Protein AF-S5ZUJ3-F1 (afdb_monomer_lite)

InterPro domains:
  I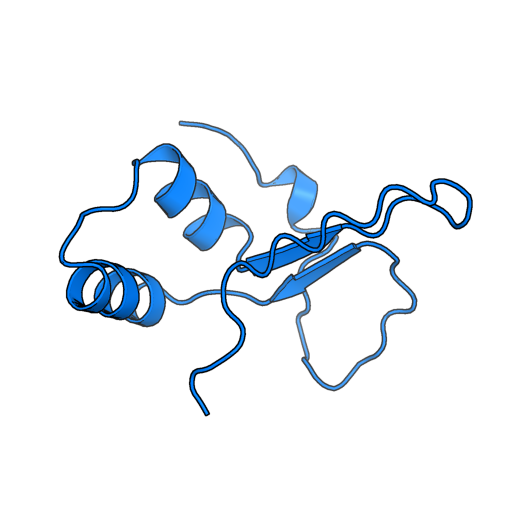PR037883 Knr4/Smi1-like domain superfamily [SSF160631] (23-60)

Secondary structure (DSSP, 8-state):
----GGGGGGB-S-TT-----SEEEE---HHHHHHHHHHTTSPPPHHHHHHHHHT-EEEE---TT--------------

Structure (mmCIF, N/CA/C/O backbone):
data_AF-S5ZUJ3-F1
#
_entry.id   AF-S5ZUJ3-F1
#
loop_
_atom_site.group_PDB
_atom_site.id
_atom_site.type_symbol
_atom_site.label_atom_id
_atom_site.label_alt_id
_atom_site.label_comp_id
_atom_site.label_asym_id
_atom_site.label_entity_id
_atom_site.label_seq_id
_atom_site.pdbx_PDB_ins_code
_atom_site.Cartn_x
_atom_site.Cartn_y
_atom_site.Cartn_z
_atom_site.occupancy
_atom_site.B_iso_or_equiv
_atom_site.auth_seq_id
_atom_site.auth_comp_id
_atom_site.auth_asym_id
_atom_site.auth_atom_id
_atom_site.pdbx_PDB_model_num
ATOM 1 N N . MET A 1 1 ? -13.672 -8.943 -2.924 1.00 61.81 1 MET A N 1
ATOM 2 C CA . MET A 1 1 ? -12.316 -8.415 -2.691 1.00 61.81 1 MET A CA 1
ATOM 3 C C . MET A 1 1 ? -11.741 -8.049 -4.037 1.00 61.81 1 MET A C 1
ATOM 5 O O . MET A 1 1 ? -11.897 -8.839 -4.963 1.00 61.81 1 MET A O 1
ATOM 9 N N . SER A 1 2 ? -11.177 -6.852 -4.150 1.00 78.19 2 SER A N 1
ATOM 10 C CA . SER A 1 2 ? -10.507 -6.403 -5.369 1.00 78.19 2 SER A CA 1
ATOM 11 C C . SER A 1 2 ? -9.132 -7.079 -5.450 1.00 78.19 2 SER A C 1
ATOM 13 O O . SER A 1 2 ? -8.413 -7.142 -4.450 1.00 78.19 2 SER A O 1
ATOM 15 N N . ASP A 1 3 ? -8.804 -7.646 -6.611 1.00 83.50 3 ASP A N 1
ATOM 16 C CA . ASP A 1 3 ? -7.542 -8.351 -6.854 1.00 83.50 3 ASP A CA 1
ATOM 17 C C . ASP A 1 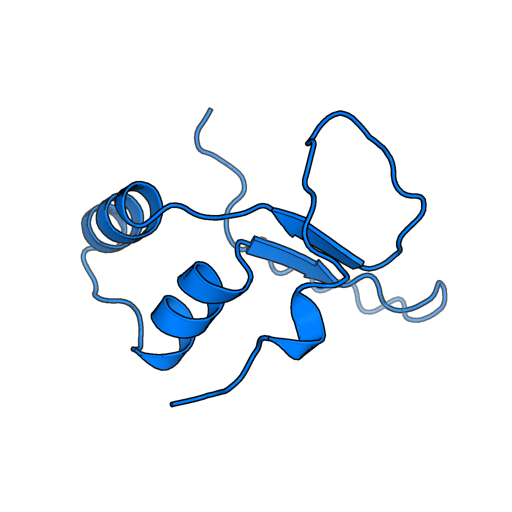3 ? -6.545 -7.401 -7.523 1.00 83.50 3 ASP A C 1
ATOM 19 O O . ASP A 1 3 ? -6.713 -7.012 -8.682 1.00 83.50 3 ASP A O 1
ATOM 23 N N . PHE A 1 4 ? -5.513 -7.013 -6.776 1.00 81.06 4 PHE A N 1
ATOM 24 C CA . PHE A 1 4 ? -4.439 -6.145 -7.256 1.00 81.06 4 PHE A CA 1
ATOM 25 C C . PHE A 1 4 ? -3.110 -6.890 -7.407 1.00 81.06 4 PHE A C 1
ATOM 27 O O . PHE A 1 4 ? -2.069 -6.268 -7.628 1.00 81.06 4 PHE A O 1
ATOM 34 N N . THR A 1 5 ? -3.121 -8.224 -7.335 1.00 80.00 5 THR A N 1
ATOM 35 C CA . THR A 1 5 ? -1.904 -9.045 -7.416 1.00 80.00 5 THR A CA 1
ATOM 36 C C . THR A 1 5 ? -1.156 -8.872 -8.737 1.00 80.00 5 THR A C 1
ATOM 38 O O . THR A 1 5 ? 0.070 -8.986 -8.765 1.00 80.00 5 THR A O 1
ATOM 41 N N . PHE A 1 6 ? -1.856 -8.488 -9.811 1.00 81.50 6 PHE A N 1
ATOM 42 C CA . PHE A 1 6 ? -1.255 -8.167 -11.109 1.00 81.50 6 PHE A CA 1
ATOM 43 C C . PHE A 1 6 ? -0.232 -7.016 -11.046 1.00 81.50 6 PHE A C 1
ATOM 45 O O . PHE A 1 6 ? 0.665 -6.951 -11.886 1.00 81.50 6 PHE A O 1
ATOM 52 N N . LEU A 1 7 ? -0.326 -6.126 -10.048 1.00 79.06 7 LEU A N 1
ATOM 53 C CA . LEU A 1 7 ? 0.636 -5.039 -9.825 1.00 79.06 7 LEU A CA 1
ATOM 54 C C . LEU A 1 7 ? 1.843 -5.462 -8.984 1.00 79.06 7 LEU A C 1
ATOM 56 O O . LEU A 1 7 ? 2.808 -4.703 -8.883 1.00 79.06 7 LEU A O 1
ATOM 60 N N . GLY A 1 8 ? 1.836 -6.674 -8.424 1.00 75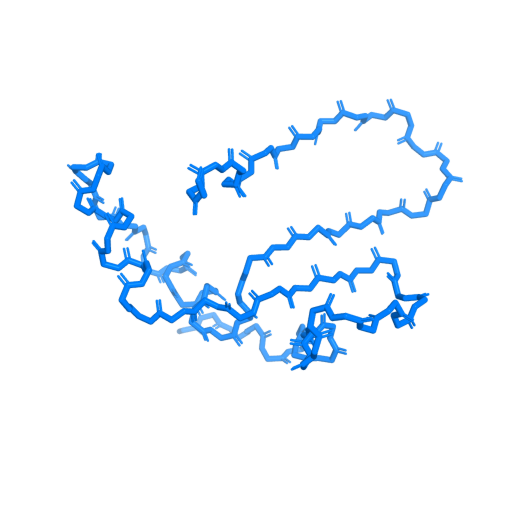.25 8 GLY A N 1
ATOM 61 C CA . GLY A 1 8 ? 2.945 -7.203 -7.631 1.00 75.25 8 GLY A 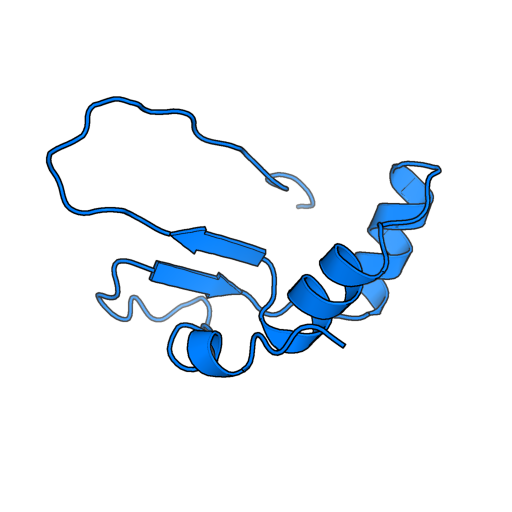CA 1
ATOM 62 C C . GLY A 1 8 ? 4.272 -7.249 -8.398 1.00 75.25 8 GLY A C 1
ATOM 63 O O . GLY A 1 8 ? 5.327 -7.113 -7.788 1.00 75.25 8 GLY A O 1
ATOM 64 N N . ALA A 1 9 ? 4.231 -7.346 -9.733 1.00 74.25 9 ALA A N 1
ATOM 65 C CA . ALA A 1 9 ? 5.416 -7.301 -10.595 1.00 74.25 9 ALA A CA 1
ATOM 66 C C . ALA A 1 9 ? 6.173 -5.955 -10.556 1.00 74.25 9 ALA A C 1
ATOM 68 O O . ALA A 1 9 ? 7.349 -5.907 -10.906 1.00 74.25 9 ALA A O 1
ATOM 69 N N . TYR A 1 10 ? 5.517 -4.875 -10.121 1.00 72.88 10 TYR A N 1
ATOM 70 C CA . TYR A 1 10 ? 6.084 -3.523 -10.023 1.00 72.88 10 TYR A CA 1
ATOM 71 C C . TYR A 1 10 ? 6.462 -3.141 -8.585 1.00 72.88 10 TYR A C 1
ATOM 73 O O . TYR A 1 10 ? 6.790 -1.983 -8.303 1.00 72.88 10 TYR A O 1
ATOM 81 N N . LYS A 1 11 ? 6.380 -4.098 -7.654 1.00 72.06 11 LYS A N 1
ATOM 82 C CA . LYS A 1 11 ? 6.722 -3.887 -6.253 1.00 72.06 11 LYS A CA 1
ATOM 83 C C . LYS A 1 11 ? 8.237 -3.817 -6.096 1.00 72.06 11 LYS A C 1
ATOM 85 O O . LYS A 1 11 ? 8.969 -4.724 -6.486 1.00 72.06 11 LYS A O 1
ATOM 90 N N . VAL A 1 12 ? 8.705 -2.731 -5.504 1.00 68.50 12 VAL A N 1
ATOM 91 C CA . VAL A 1 12 ? 10.102 -2.521 -5.151 1.00 68.50 12 VAL A CA 1
ATOM 92 C C . VAL A 1 12 ? 10.445 -3.431 -3.991 1.00 68.50 12 VAL A C 1
ATOM 94 O O . VAL A 1 12 ? 9.873 -3.323 -2.908 1.00 68.50 12 VAL A O 1
ATOM 97 N N . ILE A 1 13 ? 11.390 -4.332 -4.233 1.00 64.12 13 ILE A N 1
ATOM 98 C CA . ILE A 1 13 ? 11.917 -5.234 -3.207 1.00 64.12 13 ILE A CA 1
ATOM 99 C C . ILE A 1 13 ? 13.050 -4.542 -2.426 1.00 64.12 13 ILE A C 1
ATOM 101 O O . ILE A 1 13 ? 13.199 -4.797 -1.238 1.00 64.12 13 ILE A O 1
ATOM 105 N N . ASN A 1 14 ? 13.792 -3.621 -3.063 1.00 59.41 14 ASN A N 1
ATOM 106 C CA . ASN A 1 14 ? 14.853 -2.812 -2.451 1.00 59.41 14 ASN A CA 1
ATOM 107 C C . ASN A 1 14 ? 14.762 -1.349 -2.907 1.00 59.41 14 ASN A C 1
ATOM 109 O O . ASN A 1 14 ? 14.895 -1.072 -4.097 1.00 59.41 14 ASN A O 1
ATOM 113 N N . GLU A 1 15 ? 14.587 -0.415 -1.967 1.00 56.75 15 GLU A N 1
ATOM 114 C CA . GLU A 1 15 ? 14.455 1.032 -2.238 1.00 56.75 15 GLU A CA 1
ATOM 115 C C . GLU A 1 15 ? 15.689 1.657 -2.914 1.00 56.75 15 GLU A C 1
ATOM 117 O O . GLU A 1 15 ? 15.604 2.750 -3.470 1.00 56.75 15 GLU A O 1
ATOM 122 N N . GLU A 1 16 ? 16.826 0.959 -2.883 1.00 55.78 16 GLU A N 1
ATOM 123 C CA . GLU A 1 16 ? 18.11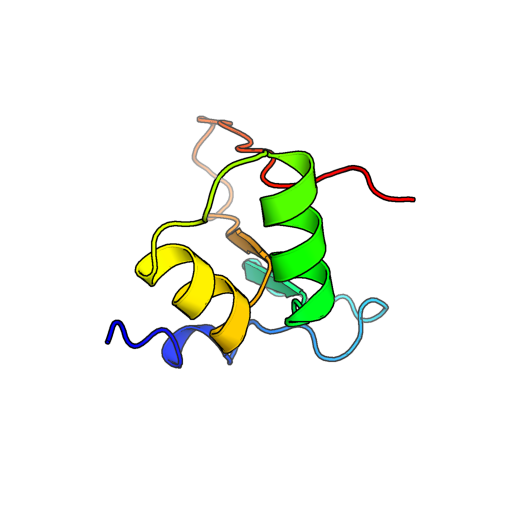4 1.412 -3.417 1.00 55.78 16 GLU A CA 1
ATOM 124 C C . GLU A 1 16 ? 18.400 0.933 -4.853 1.00 55.78 16 GLU A C 1
ATOM 126 O O . GLU A 1 16 ? 19.399 1.340 -5.446 1.00 55.78 16 GLU A O 1
ATOM 131 N N . GLN A 1 17 ? 17.542 0.084 -5.435 1.00 50.53 17 GLN A N 1
ATOM 132 C CA . GLN A 1 17 ? 17.679 -0.359 -6.824 1.00 50.53 17 GLN A CA 1
ATOM 133 C C . GLN A 1 17 ? 16.738 0.423 -7.744 1.00 50.53 17 GLN A C 1
ATOM 135 O O . GLN A 1 17 ? 15.516 0.275 -7.702 1.00 50.53 17 GLN A O 1
ATOM 140 N N . ASP A 1 18 ? 17.334 1.241 -8.614 1.00 52.94 18 ASP A N 1
ATOM 141 C CA . ASP A 1 18 ? 16.647 1.730 -9.805 1.00 52.94 18 ASP A CA 1
ATOM 142 C C . ASP A 1 18 ? 16.436 0.550 -10.758 1.00 52.94 18 ASP A C 1
ATOM 144 O O . ASP A 1 18 ? 17.360 0.080 -11.425 1.00 52.94 18 ASP A O 1
ATOM 148 N N . ASN A 1 19 ? 15.209 0.036 -10.781 1.00 55.38 19 ASN A N 1
ATOM 149 C CA . ASN A 1 19 ? 14.840 -1.116 -11.597 1.00 55.38 19 ASN A CA 1
ATOM 150 C C . ASN A 1 19 ? 14.602 -0.740 -13.071 1.00 55.38 19 ASN A C 1
ATOM 152 O O . ASN A 1 19 ? 14.218 -1.605 -13.857 1.00 55.38 19 ASN A O 1
ATOM 156 N N . GLY A 1 20 ? 14.756 0.538 -13.452 1.00 56.91 20 GLY A N 1
ATOM 157 C CA . GLY A 1 20 ? 14.442 1.027 -14.798 1.00 56.91 20 GLY A CA 1
ATOM 158 C C . GLY A 1 20 ? 12.961 0.885 -15.176 1.00 56.91 20 GLY A C 1
ATOM 159 O O . GLY A 1 20 ? 12.615 0.990 -16.349 1.00 56.91 20 GLY A O 1
ATOM 160 N N . LEU A 1 21 ? 12.089 0.612 -14.198 1.00 60.84 21 LEU A N 1
ATOM 161 C CA . LEU A 1 21 ? 10.653 0.443 -14.396 1.00 60.84 21 LEU A CA 1
ATOM 162 C C . LEU A 1 21 ? 9.948 1.797 -14.297 1.00 60.84 21 LEU A C 1
ATOM 164 O O . LEU A 1 21 ? 10.129 2.543 -13.337 1.00 60.84 21 LEU A O 1
ATOM 168 N N . ASP A 1 22 ? 9.075 2.084 -15.259 1.00 66.19 22 ASP A N 1
ATOM 169 C CA . ASP A 1 22 ? 8.265 3.309 -15.262 1.00 66.19 22 ASP A CA 1
ATOM 170 C C . ASP A 1 22 ? 7.224 3.337 -14.128 1.00 66.19 22 ASP A C 1
ATOM 172 O O . ASP A 1 22 ? 6.764 4.399 -13.705 1.00 66.19 22 ASP A O 1
ATOM 176 N N . THR A 1 23 ? 6.842 2.166 -13.617 1.00 70.31 23 THR A N 1
ATOM 177 C CA . THR A 1 23 ? 5.891 2.022 -12.512 1.00 70.31 23 THR A CA 1
ATOM 178 C C . THR A 1 23 ? 6.559 1.336 -11.336 1.00 70.31 23 THR A C 1
ATOM 180 O O . THR A 1 23 ? 7.151 0.270 -11.490 1.00 70.31 23 THR A O 1
ATOM 183 N N . ILE A 1 24 ? 6.462 1.969 -10.169 1.00 76.62 24 ILE A N 1
ATOM 184 C CA . ILE A 1 24 ? 7.207 1.601 -8.967 1.00 76.62 24 ILE A CA 1
ATOM 185 C C . ILE A 1 24 ? 6.269 1.727 -7.765 1.00 76.62 24 ILE A C 1
ATOM 187 O O . ILE A 1 24 ? 5.732 2.812 -7.520 1.00 76.62 24 ILE A O 1
ATOM 191 N N . PHE A 1 25 ? 6.097 0.634 -7.015 1.00 81.88 25 PHE A N 1
ATOM 192 C CA . PHE A 1 25 ? 5.344 0.606 -5.758 1.00 81.88 25 PHE A CA 1
ATOM 193 C C . PHE A 1 25 ? 6.214 0.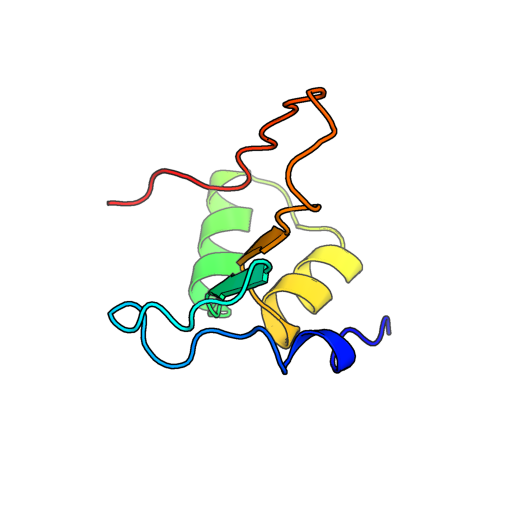163 -4.587 1.00 81.88 25 PHE A C 1
ATOM 195 O O . PHE A 1 25 ? 6.880 -0.863 -4.646 1.00 81.88 25 PHE A O 1
ATOM 202 N N . TYR A 1 26 ? 6.164 0.915 -3.503 1.00 82.38 26 TYR A N 1
ATOM 203 C CA . TYR A 1 26 ? 6.827 0.643 -2.243 1.00 82.38 26 TYR A CA 1
ATOM 204 C C . TYR A 1 26 ? 5.856 -0.082 -1.305 1.00 82.38 26 TYR A C 1
ATOM 206 O O . TYR A 1 26 ? 4.718 0.375 -1.152 1.00 82.38 26 TYR A O 1
ATOM 214 N N . PRO A 1 27 ? 6.261 -1.204 -0.686 1.00 82.69 27 PRO A N 1
ATOM 215 C CA . PRO A 1 27 ? 5.420 -1.913 0.271 1.00 82.69 27 PRO A CA 1
ATOM 216 C C . PRO A 1 27 ? 4.969 -0.986 1.402 1.00 82.69 27 PRO A C 1
ATOM 218 O O . PRO A 1 27 ? 5.762 -0.205 1.915 1.00 82.69 27 PRO A O 1
ATOM 221 N N . VAL A 1 28 ? 3.709 -1.123 1.809 1.00 84.56 28 VAL A N 1
ATOM 222 C CA . VAL A 1 28 ? 3.177 -0.503 3.027 1.00 84.56 28 VAL A CA 1
ATOM 223 C C . VAL A 1 28 ? 2.933 -1.608 4.043 1.00 84.56 28 VAL A C 1
ATOM 225 O O . VAL A 1 28 ? 2.440 -2.683 3.701 1.00 84.56 28 VAL A O 1
ATOM 228 N N . THR A 1 29 ? 3.276 -1.351 5.295 1.00 84.88 29 THR A N 1
ATOM 229 C CA . THR A 1 29 ? 2.958 -2.228 6.422 1.00 84.88 29 THR A CA 1
ATOM 230 C C . THR A 1 29 ? 1.612 -1.859 7.042 1.00 84.88 29 THR A C 1
ATOM 232 O O . THR A 1 29 ? 1.229 -0.691 7.079 1.00 84.88 29 THR A O 1
ATOM 235 N N . ASP A 1 30 ? 0.918 -2.824 7.647 1.00 85.56 30 ASP A N 1
ATOM 236 C CA . ASP A 1 30 ? -0.353 -2.557 8.346 1.00 85.56 30 ASP A CA 1
ATOM 237 C C . ASP A 1 30 ? -0.218 -1.486 9.446 1.00 85.56 30 ASP A C 1
ATOM 239 O O . ASP A 1 30 ? -1.170 -0.770 9.766 1.00 85.56 30 ASP A O 1
ATOM 243 N N . ARG A 1 31 ? 0.988 -1.338 10.013 1.00 86.94 31 ARG A N 1
ATOM 244 C CA . ARG A 1 31 ? 1.314 -0.282 10.982 1.00 86.94 31 ARG A CA 1
ATOM 245 C C . ARG A 1 31 ? 1.241 1.108 10.363 1.00 86.94 31 ARG A C 1
ATOM 247 O O . ARG A 1 31 ? 0.695 2.008 10.991 1.00 86.94 31 ARG A O 1
ATOM 254 N N . GLU A 1 32 ? 1.766 1.280 9.155 1.00 85.56 32 GLU A N 1
ATOM 255 C CA . GLU A 1 32 ? 1.696 2.550 8.428 1.00 85.56 32 GLU A CA 1
ATOM 256 C C . GLU A 1 32 ? 0.255 2.875 8.041 1.00 85.56 32 GLU A C 1
ATOM 258 O O . GLU A 1 32 ? -0.171 4.008 8.234 1.00 85.56 32 GLU A O 1
ATOM 263 N N . ILE A 1 33 ? -0.527 1.878 7.609 1.00 86.25 33 ILE A N 1
ATOM 264 C CA . ILE A 1 33 ? -1.966 2.043 7.336 1.00 86.25 33 ILE A CA 1
ATOM 265 C C . ILE A 1 33 ? -2.697 2.507 8.603 1.00 86.25 33 ILE A C 1
ATOM 267 O O . ILE A 1 33 ? -3.418 3.501 8.577 1.00 86.25 33 ILE A O 1
ATOM 271 N N . THR A 1 34 ? -2.461 1.842 9.736 1.00 87.31 34 THR A N 1
ATOM 272 C CA . THR A 1 34 ? -3.098 2.190 11.019 1.00 87.31 34 THR A CA 1
ATOM 273 C C . THR A 1 34 ? -2.684 3.582 11.511 1.00 87.31 34 THR A C 1
ATOM 275 O O . THR A 1 34 ? -3.512 4.350 12.007 1.00 87.31 34 THR A O 1
ATOM 278 N N . SER A 1 35 ? -1.402 3.931 11.368 1.00 88.69 35 SER A N 1
ATOM 279 C CA . SER A 1 35 ? -0.888 5.264 11.703 1.00 88.69 35 SER A CA 1
ATOM 280 C C . SER A 1 35 ? -1.569 6.340 10.858 1.00 88.69 35 SER A C 1
ATOM 282 O O . SER A 1 35 ? -1.969 7.380 11.374 1.00 88.69 35 SER A O 1
ATOM 284 N N . LEU A 1 36 ? -1.754 6.058 9.572 1.00 85.62 36 LEU A N 1
ATOM 285 C CA . LEU A 1 36 ? -2.365 6.951 8.599 1.00 85.62 36 LEU A CA 1
ATOM 286 C C . LEU A 1 36 ? -3.855 7.171 8.878 1.00 85.62 36 LEU A C 1
ATOM 288 O O . LEU A 1 36 ? -4.303 8.312 8.877 1.00 85.62 36 LEU A O 1
ATOM 292 N N . GLU A 1 37 ? -4.611 6.120 9.201 1.00 88.19 37 GLU A N 1
ATOM 293 C CA . GLU A 1 37 ? -6.012 6.245 9.636 1.00 88.19 37 GLU A CA 1
ATOM 294 C C . GLU A 1 37 ? -6.156 7.065 10.924 1.00 88.19 37 GLU A C 1
ATOM 296 O O . GLU A 1 37 ? -7.087 7.862 11.069 1.00 88.19 37 GLU A O 1
ATOM 301 N N . THR A 1 38 ? -5.212 6.892 11.855 1.00 90.44 38 THR A N 1
ATOM 302 C CA . THR A 1 38 ? -5.180 7.647 13.114 1.00 90.44 38 THR A CA 1
ATOM 303 C C . THR A 1 38 ? -4.931 9.131 12.855 1.00 90.44 38 THR A C 1
ATOM 305 O O . THR A 1 38 ? -5.619 9.982 13.417 1.00 90.44 38 THR A O 1
ATOM 308 N N . GLU A 1 39 ? -3.979 9.456 11.982 1.00 89.50 39 GLU A N 1
ATOM 309 C CA . GLU A 1 39 ? -3.631 10.838 11.648 1.00 89.50 39 GLU A CA 1
ATOM 310 C C . GLU A 1 39 ? -4.714 11.541 10.823 1.00 89.50 39 GLU A C 1
ATOM 312 O O . GLU A 1 39 ? -5.053 12.692 11.095 1.00 89.50 39 GLU A O 1
ATOM 317 N N . LEU A 1 40 ? -5.317 10.836 9.862 1.00 87.19 40 LEU A N 1
ATOM 318 C CA . LEU A 1 40 ? -6.462 11.326 9.090 1.00 87.19 40 LEU A CA 1
ATOM 319 C C . LEU A 1 40 ? -7.746 11.424 9.921 1.00 87.19 40 LEU A C 1
ATOM 321 O O . LEU A 1 40 ? -8.734 11.971 9.427 1.00 87.19 40 LEU A O 1
ATOM 325 N N . GLN A 1 41 ? -7.751 10.881 11.147 1.00 89.56 41 GLN A N 1
ATOM 326 C CA . GLN A 1 41 ? -8.931 10.742 12.010 1.00 89.56 41 GLN A CA 1
ATOM 327 C C . GLN A 1 41 ? -10.117 10.098 11.273 1.00 89.56 41 GLN A C 1
ATOM 329 O O . GLN A 1 41 ? -11.283 10.390 11.540 1.00 89.56 41 GLN A O 1
ATOM 334 N N . SER A 1 42 ? -9.812 9.239 10.303 1.00 88.88 42 SER A N 1
ATOM 335 C CA . SER A 1 42 ? -10.773 8.663 9.375 1.00 88.88 42 SER A CA 1
ATOM 336 C C . SER A 1 42 ? -10.273 7.308 8.904 1.00 88.88 42 SER A C 1
ATOM 338 O O . SER A 1 42 ? -9.081 7.119 8.670 1.00 88.88 42 SER A O 1
ATOM 340 N N . LYS A 1 43 ? -11.201 6.366 8.742 1.00 87.75 43 LYS A N 1
ATOM 341 C CA . LYS A 1 43 ? -10.884 5.041 8.214 1.00 87.75 43 LYS A CA 1
ATOM 342 C C . LYS A 1 43 ? -10.731 5.096 6.705 1.00 87.75 43 LYS A C 1
ATOM 344 O O . LYS A 1 43 ? -11.499 5.776 6.018 1.00 87.75 43 LYS A O 1
ATOM 349 N N . LEU A 1 44 ? -9.773 4.343 6.186 1.00 86.12 44 LEU A N 1
ATOM 350 C CA . LEU A 1 44 ? -9.639 4.169 4.753 1.00 86.12 44 LEU A CA 1
ATOM 351 C C . LEU A 1 44 ? -10.812 3.325 4.240 1.00 86.12 44 LEU A C 1
ATOM 353 O O . LEU A 1 44 ? -11.268 2.398 4.917 1.00 86.12 44 LEU A O 1
ATOM 357 N N . PRO A 1 45 ? -11.310 3.607 3.028 1.00 89.81 45 PRO A N 1
ATOM 358 C CA . PRO A 1 45 ? -12.186 2.678 2.334 1.00 89.81 45 PRO A CA 1
ATOM 359 C C . PRO A 1 45 ? -11.523 1.301 2.252 1.00 89.81 45 PRO A C 1
ATOM 361 O O . PRO A 1 45 ? -10.325 1.212 1.982 1.00 89.81 45 PRO A O 1
ATOM 364 N N . SER A 1 46 ? -12.299 0.232 2.437 1.00 87.44 46 SER A N 1
ATOM 365 C CA . SER A 1 46 ? -11.774 -1.141 2.459 1.00 87.44 46 SER A CA 1
ATOM 366 C C . SER A 1 46 ? -10.965 -1.480 1.208 1.00 87.44 46 SER A C 1
ATOM 368 O O . SER A 1 46 ? -9.909 -2.084 1.303 1.00 87.44 46 SER A O 1
ATOM 370 N N . GLU A 1 47 ? -11.408 -1.010 0.042 1.00 86.25 47 GLU A N 1
ATOM 371 C CA . GLU A 1 47 ? -10.701 -1.219 -1.223 1.00 86.25 47 GLU A CA 1
ATOM 372 C C . GLU A 1 47 ? -9.324 -0.540 -1.264 1.00 86.25 47 GLU A C 1
ATOM 374 O O . GLU A 1 47 ? -8.380 -1.069 -1.846 1.00 86.25 47 GLU A O 1
ATOM 379 N N . LEU A 1 48 ? -9.187 0.616 -0.613 1.00 85.75 48 LEU A N 1
ATOM 380 C CA . LEU A 1 48 ? -7.925 1.342 -0.552 1.00 85.75 48 LEU A CA 1
ATOM 381 C C . LEU A 1 48 ? -6.957 0.695 0.450 1.00 85.75 48 LEU A C 1
ATOM 383 O O . LEU A 1 48 ? -5.763 0.604 0.174 1.00 85.75 48 LEU A O 1
ATOM 387 N N . ALA A 1 49 ? -7.470 0.207 1.581 1.00 86.38 49 ALA A N 1
ATOM 388 C CA . ALA A 1 49 ? -6.684 -0.582 2.527 1.00 86.38 49 ALA A CA 1
ATOM 389 C C . ALA A 1 49 ? -6.194 -1.895 1.888 1.00 86.38 49 ALA A C 1
ATOM 391 O O . ALA A 1 49 ? -5.009 -2.217 1.981 1.00 86.38 49 ALA A O 1
ATOM 392 N N . ASP A 1 50 ? -7.072 -2.594 1.160 1.00 87.62 50 ASP A N 1
ATOM 393 C CA . ASP A 1 50 ? -6.735 -3.805 0.406 1.00 87.62 50 ASP A CA 1
ATOM 394 C C . ASP A 1 50 ? -5.647 -3.522 -0.643 1.00 87.62 50 ASP A C 1
ATOM 396 O O . ASP A 1 50 ? -4.702 -4.300 -0.782 1.00 87.62 50 ASP A O 1
ATOM 400 N N . PHE A 1 51 ? -5.735 -2.389 -1.349 1.00 87.50 51 PHE A N 1
ATOM 401 C CA . PHE A 1 51 ? -4.718 -1.969 -2.313 1.00 87.50 51 PHE A CA 1
ATOM 402 C C . PHE A 1 51 ? -3.352 -1.736 -1.654 1.00 87.50 51 PHE A C 1
ATOM 404 O O . PHE A 1 51 ? -2.344 -2.268 -2.123 1.00 87.50 51 PHE A O 1
ATOM 411 N N . TYR A 1 52 ? -3.296 -0.976 -0.556 1.00 86.38 52 TYR A N 1
ATOM 412 C CA . TYR A 1 52 ? -2.033 -0.712 0.139 1.00 86.38 52 TYR A CA 1
ATOM 413 C C . TYR A 1 52 ? -1.420 -1.975 0.746 1.00 86.38 52 TYR A C 1
ATOM 415 O O . TYR A 1 52 ? -0.202 -2.127 0.716 1.00 86.38 52 TYR A O 1
ATOM 423 N N . SER A 1 53 ? -2.248 -2.893 1.244 1.00 85.62 53 SER A N 1
ATOM 424 C CA . SER A 1 53 ? -1.782 -4.164 1.800 1.00 85.62 53 SER A CA 1
ATOM 425 C C . SER A 1 53 ? -1.220 -5.095 0.714 1.00 85.62 53 SER A C 1
ATOM 427 O O . SER A 1 53 ? -0.144 -5.675 0.872 1.00 85.62 53 SER A O 1
ATOM 429 N N . GLN A 1 54 ? -1.898 -5.202 -0.435 1.00 85.62 54 GLN A N 1
ATOM 430 C CA . GLN A 1 54 ? -1.466 -6.074 -1.534 1.00 85.62 54 GLN A CA 1
ATOM 431 C C . GLN A 1 54 ? -0.274 -5.493 -2.313 1.00 85.62 54 GLN A C 1
ATOM 433 O O . GLN A 1 54 ? 0.707 -6.192 -2.586 1.00 85.62 54 GLN A O 1
ATOM 438 N N . VAL A 1 55 ? -0.344 -4.208 -2.666 1.00 84.06 55 VAL A N 1
ATOM 439 C CA . VAL A 1 55 ? 0.583 -3.552 -3.600 1.00 84.06 55 VAL A CA 1
ATOM 440 C C . VAL A 1 55 ? 1.528 -2.609 -2.866 1.00 84.06 55 VAL A C 1
ATOM 442 O O . VAL A 1 55 ? 2.747 -2.744 -2.985 1.00 84.06 55 VAL A O 1
ATOM 445 N N . GLY A 1 56 ? 0.966 -1.690 -2.084 1.00 84.31 56 GLY A N 1
ATOM 446 C CA . GLY A 1 56 ? 1.691 -0.608 -1.425 1.00 84.31 56 GLY A CA 1
ATOM 447 C C . GLY A 1 56 ? 1.409 0.764 -2.047 1.00 84.31 56 GLY A C 1
ATOM 448 O O . GLY A 1 56 ? 0.382 0.963 -2.692 1.00 84.31 56 GLY A O 1
ATOM 449 N N . TYR A 1 57 ? 2.293 1.738 -1.836 1.00 83.81 57 TYR A N 1
ATOM 450 C CA . TYR A 1 57 ? 2.152 3.112 -2.337 1.00 83.81 57 TYR A CA 1
ATOM 451 C C . TYR A 1 57 ? 3.171 3.388 -3.438 1.00 83.81 57 TYR A C 1
ATOM 453 O O . TYR A 1 57 ? 4.272 2.858 -3.410 1.00 83.81 57 TYR A O 1
ATOM 461 N N . GLY A 1 58 ? 2.849 4.204 -4.438 1.00 78.00 58 GLY A N 1
ATOM 462 C CA . GLY A 1 58 ? 3.782 4.367 -5.547 1.00 78.00 58 GLY A CA 1
ATOM 463 C C . GLY A 1 58 ? 3.325 5.291 -6.651 1.00 78.00 58 GLY A C 1
ATOM 464 O O . GLY A 1 58 ? 2.280 5.939 -6.569 1.00 78.00 58 GLY A O 1
ATOM 465 N N . PHE A 1 59 ? 4.135 5.337 -7.704 1.00 70.69 59 PHE A N 1
ATOM 466 C CA . PHE A 1 59 ? 3.895 6.171 -8.869 1.00 70.69 59 PHE A CA 1
ATOM 467 C C . PHE A 1 59 ? 3.839 5.311 -10.123 1.00 70.69 59 PHE A C 1
ATOM 469 O O . PHE A 1 59 ? 4.769 4.573 -10.439 1.00 70.69 59 PHE A O 1
ATOM 476 N N . ILE A 1 60 ? 2.748 5.470 -10.866 1.00 70.75 60 ILE A N 1
ATOM 477 C CA . ILE A 1 60 ? 2.609 4.961 -12.225 1.00 70.75 60 ILE A CA 1
ATOM 478 C C . ILE A 1 60 ? 3.050 6.101 -13.147 1.00 70.75 60 ILE A C 1
ATOM 480 O O . ILE A 1 60 ? 2.292 7.062 -13.327 1.00 70.75 60 ILE A O 1
ATOM 484 N N . LYS A 1 61 ? 4.265 6.067 -13.715 1.00 63.44 61 LYS A N 1
ATOM 485 C CA . LYS A 1 61 ? 4.558 6.956 -14.849 1.00 63.44 61 LYS A CA 1
ATOM 486 C C . LYS A 1 61 ? 3.907 6.364 -16.089 1.00 63.44 61 LYS A C 1
ATOM 488 O O . LYS A 1 61 ? 4.183 5.238 -16.482 1.00 63.44 61 LYS A O 1
ATOM 493 N N . LYS A 1 62 ? 3.037 7.151 -16.714 1.00 50.94 62 LYS A N 1
ATOM 494 C CA . LYS A 1 62 ? 2.590 6.905 -18.085 1.00 50.94 62 LYS A CA 1
ATOM 495 C C . LYS A 1 62 ? 3.636 7.510 -19.024 1.00 50.94 62 LYS A C 1
ATOM 497 O O . LYS A 1 62 ? 4.135 8.593 -18.715 1.00 50.94 62 LYS A O 1
ATOM 502 N N . GLU A 1 63 ? 3.961 6.804 -20.107 1.00 52.16 63 GLU A N 1
ATOM 503 C CA . GLU A 1 63 ? 4.996 7.149 -21.094 1.00 52.16 63 GLU A CA 1
ATOM 504 C C . GLU A 1 63 ? 5.119 8.655 -21.385 1.00 52.16 63 GLU A C 1
ATOM 506 O O . GLU A 1 63 ? 4.131 9.399 -21.437 1.00 52.16 63 GLU A O 1
ATOM 511 N N . ALA A 1 64 ? 6.367 9.087 -21.585 1.00 48.59 64 ALA A N 1
ATOM 512 C CA . ALA A 1 64 ? 6.770 10.451 -21.894 1.00 48.59 64 ALA A CA 1
ATOM 513 C C . ALA A 1 64 ? 5.981 11.024 -23.086 1.00 48.59 64 ALA A C 1
ATOM 515 O O . ALA A 1 64 ? 6.322 10.814 -24.244 1.00 48.59 64 ALA A O 1
ATOM 516 N N . GLY A 1 65 ? 4.912 11.766 -22.799 1.00 46.50 65 GLY A N 1
ATOM 517 C CA . GLY A 1 65 ? 4.110 12.401 -23.845 1.00 46.50 65 GLY A CA 1
ATOM 518 C C . GLY A 1 65 ? 2.838 13.098 -23.379 1.00 46.50 65 GLY A C 1
ATOM 519 O O . GLY A 1 65 ? 2.327 13.947 -24.101 1.00 46.50 65 GLY A O 1
ATOM 520 N N . ASN A 1 66 ? 2.330 12.816 -22.174 1.00 41.34 66 ASN A N 1
ATOM 521 C CA . ASN A 1 66 ? 1.118 13.474 -21.683 1.00 41.34 66 ASN A CA 1
ATOM 522 C C . ASN A 1 66 ? 1.416 14.464 -20.550 1.00 41.34 66 ASN A C 1
ATOM 524 O O . ASN A 1 66 ? 1.573 14.113 -19.384 1.00 41.34 66 ASN A O 1
ATOM 528 N N . ILE A 1 67 ? 1.449 15.737 -20.933 1.00 47.81 67 ILE A N 1
ATOM 529 C CA . ILE A 1 67 ? 1.758 16.941 -20.144 1.00 47.81 67 ILE A CA 1
ATOM 530 C C . ILE A 1 67 ? 0.700 17.264 -19.069 1.00 47.81 67 ILE A C 1
ATOM 532 O O . ILE A 1 67 ? 0.742 18.321 -18.445 1.00 47.81 67 ILE A O 1
ATOM 536 N N . ASN A 1 68 ? -0.236 16.355 -18.790 1.00 43.78 68 ASN A N 1
ATOM 537 C CA . ASN A 1 68 ? -1.229 16.524 -17.733 1.00 43.78 68 ASN A CA 1
ATOM 538 C C . ASN A 1 68 ? -0.694 15.977 -16.411 1.00 43.78 68 ASN A C 1
ATOM 540 O O . ASN A 1 68 ? -1.175 14.996 -15.845 1.00 43.78 68 ASN A O 1
ATOM 544 N N . ARG A 1 69 ? 0.328 16.678 -15.917 1.00 44.59 69 ARG A N 1
ATOM 545 C CA . ARG A 1 69 ? 0.850 16.608 -14.556 1.00 44.59 69 ARG A CA 1
ATOM 546 C C . ARG A 1 69 ? -0.266 16.963 -13.567 1.00 44.59 69 ARG A C 1
ATOM 548 O O . ARG A 1 69 ? -0.364 18.095 -13.107 1.00 44.59 69 ARG A O 1
ATOM 555 N N . LYS A 1 70 ? -1.069 15.979 -13.170 1.00 45.66 70 LYS A N 1
ATOM 556 C CA . LYS A 1 70 ? -1.601 15.932 -11.806 1.00 45.66 70 LYS A CA 1
ATOM 557 C C . LYS A 1 70 ? -0.742 14.941 -11.036 1.00 45.66 70 LYS A C 1
ATOM 559 O O . LYS A 1 70 ? -1.032 13.754 -10.985 1.00 45.66 70 LYS A O 1
ATOM 564 N N . GLN A 1 71 ? 0.357 15.449 -10.474 1.00 45.16 71 GLN A N 1
ATOM 565 C CA . GLN A 1 71 ? 1.015 14.796 -9.345 1.00 45.16 71 GLN A CA 1
ATOM 566 C C . GLN A 1 71 ? -0.036 14.680 -8.241 1.00 45.16 71 GLN A C 1
ATOM 568 O O . GLN A 1 71 ? -0.246 15.637 -7.500 1.00 45.16 71 GLN A O 1
ATOM 573 N N . ASN A 1 72 ? -0.723 13.544 -8.145 1.00 39.41 72 ASN A N 1
ATOM 574 C CA . ASN A 1 72 ? -1.431 13.232 -6.919 1.00 39.41 72 ASN A CA 1
ATOM 575 C C . ASN A 1 72 ? -0.364 12.736 -5.941 1.00 39.41 72 ASN A C 1
ATOM 577 O O . ASN A 1 72 ? 0.071 11.589 -6.004 1.00 39.41 72 ASN A O 1
ATOM 581 N N . LYS A 1 73 ? 0.160 13.657 -5.126 1.00 42.97 73 LYS A N 1
ATOM 582 C CA . LYS A 1 73 ? 1.022 13.327 -3.991 1.00 42.97 73 LYS A CA 1
ATOM 583 C C . LYS A 1 73 ? 0.158 12.605 -2.964 1.00 42.97 73 LYS A C 1
ATOM 585 O O . LYS A 1 73 ? -0.409 13.237 -2.081 1.00 42.97 73 LYS A O 1
ATOM 590 N N . ILE A 1 74 ? 0.047 11.295 -3.095 1.00 50.84 74 ILE A N 1
ATOM 591 C CA . ILE A 1 74 ? -0.475 10.456 -2.028 1.00 50.84 74 ILE A CA 1
ATOM 592 C C . ILE A 1 74 ? 0.760 10.088 -1.201 1.00 50.84 74 ILE A C 1
ATOM 594 O O . ILE A 1 74 ? 1.566 9.267 -1.617 1.00 50.84 74 ILE A O 1
ATOM 598 N N . PHE A 1 75 ? 0.960 10.824 -0.104 1.00 50.19 75 PHE A N 1
ATOM 599 C CA . PHE A 1 75 ? 2.014 10.620 0.897 1.00 50.19 75 PHE A CA 1
ATOM 600 C C . PHE A 1 75 ? 3.464 10.844 0.432 1.00 50.19 75 PHE A C 1
ATOM 602 O O . PHE A 1 75 ? 4.263 9.931 0.273 1.00 50.19 75 PHE A O 1
ATOM 609 N N . GLN A 1 76 ? 3.858 12.116 0.332 1.00 46.00 76 GLN A N 1
ATOM 610 C CA . GLN A 1 76 ? 5.219 12.505 0.709 1.00 46.00 76 GLN A CA 1
ATOM 611 C C . GLN A 1 76 ? 5.114 13.333 1.981 1.00 46.00 76 GLN A C 1
ATOM 613 O O . GLN A 1 76 ? 4.679 14.482 1.877 1.00 46.00 76 GLN A O 1
ATOM 618 N N . LYS A 1 77 ? 5.497 12.743 3.124 1.00 41.56 77 LYS A N 1
ATOM 619 C CA . LYS A 1 77 ? 6.239 13.360 4.245 1.00 41.56 77 LYS A CA 1
ATOM 620 C C . LYS A 1 77 ? 5.963 12.626 5.565 1.00 41.56 77 LYS A C 1
ATOM 622 O O . LYS A 1 77 ? 5.138 13.090 6.331 1.00 41.56 77 LYS A O 1
ATOM 627 N N . PHE A 1 78 ? 6.715 11.558 5.839 1.00 46.91 78 PHE A N 1
ATOM 628 C CA . PHE A 1 78 ? 7.024 11.116 7.210 1.00 46.91 78 PHE A CA 1
ATOM 629 C C . PHE A 1 78 ? 8.478 10.630 7.277 1.00 46.91 78 PHE A C 1
ATOM 631 O O . PHE A 1 78 ? 8.770 9.451 7.442 1.00 46.91 78 PHE A O 1
ATOM 638 N N . LYS A 1 79 ? 9.397 11.574 7.073 1.00 39.81 79 LYS A N 1
ATOM 639 C CA . LYS A 1 79 ? 10.742 11.567 7.651 1.00 39.81 79 LYS A CA 1
ATOM 640 C C . LYS A 1 79 ? 10.928 12.907 8.346 1.00 39.81 79 LYS A C 1
ATOM 642 O O . LYS A 1 79 ? 10.395 13.907 7.802 1.00 39.81 79 LYS A O 1
#

Organism: NCBI:txid1291379

pLDDT: mean 70.78, std 16.84, range [39.41, 90.44]

Foldseek 3Di:
DDDPLVLVVQEDPDPPDPPVDQWHFYADDVVNQVVVCVVVVHHDDPVVVVCNHNTNDTDRHDDDDDPPDPPPCPDDDDD

Sequence (79 aa):
MSDFTFLGAYKVINEEQDNGLDTIFYPVTDREITSLETELQSKLPSELADFYSQVGYGFIKKEAGNINRKQNKIFQKFK

Radius of gyration: 13.71 Å; chains: 1; bounding box: 30×26×37 Å